Protein AF-A0A850BD56-F1 (afdb_monomer_lite)

Structure (mmCIF, N/CA/C/O backbone):
data_AF-A0A850BD56-F1
#
_entry.id   AF-A0A850BD56-F1
#
loop_
_atom_site.group_PDB
_atom_site.id
_atom_site.type_symbol
_atom_site.label_atom_id
_atom_site.label_alt_id
_atom_site.label_comp_id
_atom_site.label_asym_id
_atom_site.label_entity_id
_atom_site.label_seq_id
_atom_site.pdbx_PDB_ins_code
_atom_site.Cartn_x
_atom_site.Cartn_y
_atom_site.Cartn_z
_atom_site.occupancy
_atom_site.B_iso_or_equiv
_atom_site.auth_seq_id
_atom_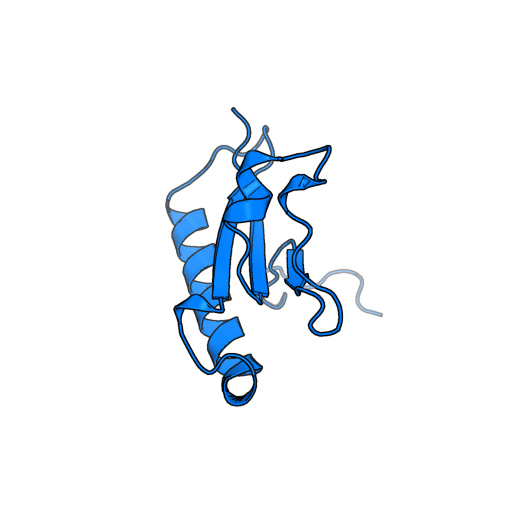site.auth_comp_id
_atom_site.auth_asym_id
_atom_site.auth_atom_id
_atom_site.pdbx_PDB_model_num
ATOM 1 N N . MET A 1 1 ? 29.884 11.558 8.776 1.00 54.78 1 MET A N 1
ATOM 2 C CA . MET A 1 1 ? 28.946 11.511 7.636 1.00 54.78 1 MET A CA 1
ATOM 3 C C . MET A 1 1 ? 29.524 10.522 6.631 1.00 54.78 1 MET A C 1
ATOM 5 O O . MET A 1 1 ? 30.609 10.785 6.133 1.00 54.78 1 MET A O 1
ATOM 9 N N . ARG A 1 2 ? 28.922 9.339 6.448 1.00 59.81 2 ARG A N 1
ATOM 10 C CA . ARG A 1 2 ? 29.362 8.379 5.419 1.00 59.81 2 ARG A CA 1
ATOM 11 C C . ARG A 1 2 ? 28.497 8.614 4.176 1.00 59.81 2 ARG A C 1
ATOM 13 O O . ARG A 1 2 ? 27.286 8.478 4.305 1.00 59.81 2 ARG A O 1
ATOM 20 N N . PRO A 1 3 ? 29.075 9.035 3.041 1.00 72.50 3 PRO A N 1
ATOM 21 C CA . PRO A 1 3 ? 28.300 9.439 1.869 1.00 72.50 3 PRO A CA 1
ATOM 22 C C . PRO A 1 3 ? 27.755 8.252 1.064 1.00 72.50 3 PRO A C 1
ATOM 24 O O . PRO A 1 3 ? 26.829 8.431 0.285 1.00 72.50 3 PRO A O 1
ATOM 27 N N . GLU A 1 4 ? 28.290 7.049 1.271 1.00 68.25 4 GLU A N 1
ATOM 28 C CA . GLU A 1 4 ? 27.909 5.850 0.529 1.00 68.25 4 GLU A CA 1
ATOM 29 C C . GLU A 1 4 ? 27.791 4.677 1.507 1.00 68.25 4 GLU A C 1
ATOM 31 O O . GLU A 1 4 ? 28.708 4.400 2.288 1.00 68.25 4 GLU A O 1
ATOM 36 N N . VAL A 1 5 ? 26.630 4.027 1.499 1.00 72.62 5 VAL A N 1
ATOM 37 C CA . VAL A 1 5 ? 26.347 2.806 2.256 1.00 72.62 5 VAL A CA 1
ATOM 38 C C . VAL A 1 5 ? 26.209 1.685 1.226 1.00 72.62 5 VAL A C 1
ATOM 40 O O . VAL A 1 5 ? 25.533 1.891 0.215 1.00 72.62 5 VAL A O 1
ATOM 43 N N . PRO A 1 6 ? 26.856 0.522 1.417 1.00 77.00 6 PRO A N 1
ATOM 44 C CA . PRO A 1 6 ? 26.608 -0.632 0.566 1.00 77.00 6 PRO A CA 1
ATOM 45 C C . PRO A 1 6 ? 25.106 -0.924 0.511 1.00 77.00 6 PRO A C 1
ATOM 47 O O . PRO A 1 6 ? 24.457 -0.979 1.548 1.00 77.00 6 PRO A O 1
ATOM 50 N N . LEU A 1 7 ? 24.546 -1.144 -0.683 1.00 63.84 7 LEU A N 1
ATOM 51 C CA . LEU A 1 7 ? 23.115 -1.455 -0.859 1.00 63.84 7 LEU A CA 1
ATOM 52 C C . LEU A 1 7 ? 22.649 -2.669 -0.030 1.00 63.84 7 LEU A C 1
ATOM 54 O O . LEU A 1 7 ? 21.462 -2.804 0.241 1.00 63.84 7 LEU A O 1
ATOM 58 N N . SER A 1 8 ? 23.568 -3.563 0.356 1.00 71.12 8 SER A N 1
ATOM 59 C CA . SER A 1 8 ? 23.302 -4.691 1.261 1.00 71.12 8 SER A CA 1
ATOM 60 C C . SER A 1 8 ? 23.002 -4.270 2.698 1.00 71.12 8 SER A C 1
ATOM 62 O O . SER A 1 8 ? 22.336 -5.007 3.418 1.00 71.12 8 SER A O 1
ATOM 64 N N . ASP A 1 9 ? 23.511 -3.108 3.094 1.00 76.06 9 ASP A N 1
ATOM 65 C CA . ASP A 1 9 ? 23.441 -2.567 4.448 1.00 76.06 9 ASP A CA 1
ATOM 66 C C . ASP A 1 9 ? 22.387 -1.453 4.535 1.00 76.06 9 ASP A C 1
ATOM 68 O O . ASP A 1 9 ? 22.119 -0.925 5.615 1.00 76.06 9 ASP A O 1
ATOM 72 N N . GLU A 1 10 ? 21.792 -1.078 3.397 1.00 72.38 10 GLU A N 1
ATOM 73 C CA . GLU A 1 10 ? 20.680 -0.144 3.369 1.00 72.38 10 GLU A CA 1
ATOM 74 C C . GLU A 1 10 ? 19.436 -0.838 3.949 1.00 72.38 10 GLU A C 1
ATOM 76 O O . GLU A 1 10 ? 19.080 -1.943 3.517 1.00 72.38 10 GLU A O 1
ATOM 81 N N . PRO A 1 11 ? 18.769 -0.231 4.949 1.00 73.75 11 PRO A N 1
ATOM 82 C CA . PRO A 1 11 ? 17.541 -0.790 5.482 1.00 73.75 11 PRO A CA 1
ATOM 83 C C . PRO A 1 11 ? 16.508 -0.919 4.365 1.00 73.75 11 PRO A C 1
ATOM 85 O O . PRO A 1 11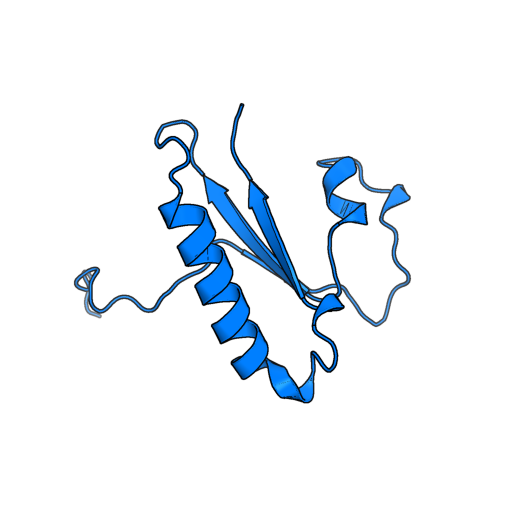 ? 16.421 -0.086 3.460 1.00 73.75 11 PRO A O 1
ATOM 88 N N . GLN A 1 12 ? 15.705 -1.977 4.446 1.00 78.38 12 GLN A N 1
ATOM 89 C CA . GLN A 1 12 ? 14.591 -2.154 3.529 1.00 78.38 12 GLN A CA 1
ATOM 90 C C . GLN A 1 12 ? 13.690 -0.921 3.571 1.00 78.38 12 GLN A C 1
ATOM 92 O O . GLN A 1 12 ? 13.297 -0.455 4.639 1.00 78.38 12 GLN A O 1
ATOM 97 N N . ARG A 1 13 ? 13.392 -0.385 2.389 1.00 81.31 13 ARG A N 1
ATOM 98 C CA . ARG A 1 13 ? 12.647 0.857 2.231 1.00 81.31 13 ARG A CA 1
ATOM 99 C C . ARG A 1 13 ? 11.507 0.630 1.254 1.00 81.31 13 ARG A C 1
ATOM 101 O O . ARG A 1 13 ? 11.746 0.209 0.120 1.00 81.31 13 ARG A O 1
ATOM 108 N N . ALA A 1 14 ? 10.295 0.889 1.729 1.00 86.00 14 ALA A N 1
ATOM 109 C CA . ALA A 1 14 ? 9.131 1.066 0.879 1.00 86.00 14 ALA A CA 1
ATOM 110 C C . ALA A 1 14 ? 9.131 2.491 0.310 1.00 86.00 14 ALA A C 1
ATOM 112 O O . ALA A 1 14 ? 9.625 3.416 0.966 1.00 86.00 14 ALA A O 1
ATOM 113 N N . ASP A 1 15 ? 8.579 2.676 -0.887 1.00 89.31 15 ASP A N 1
ATOM 114 C CA . ASP A 1 15 ? 8.505 4.010 -1.495 1.00 89.31 15 ASP A CA 1
ATOM 115 C C . ASP A 1 15 ? 7.616 4.957 -0.675 1.00 89.31 15 ASP A C 1
ATOM 117 O O . ASP A 1 15 ? 8.007 6.097 -0.404 1.00 89.31 15 ASP A O 1
ATOM 121 N N . LEU A 1 16 ? 6.426 4.489 -0.278 1.00 92.25 16 LEU A N 1
ATOM 122 C CA . LEU A 1 16 ? 5.420 5.279 0.430 1.00 92.25 16 LEU A CA 1
ATOM 123 C C . LEU A 1 16 ? 4.638 4.433 1.446 1.00 92.25 16 LEU A C 1
ATOM 125 O O . LEU A 1 16 ? 4.298 3.278 1.191 1.00 92.25 16 LEU A O 1
ATOM 129 N N . ILE A 1 17 ? 4.292 5.058 2.572 1.00 94.06 17 ILE A N 1
ATOM 130 C CA . ILE A 1 17 ? 3.280 4.573 3.517 1.00 94.06 17 ILE A CA 1
ATOM 131 C C . ILE A 1 17 ? 2.199 5.648 3.590 1.00 94.06 17 ILE A C 1
ATOM 133 O O . ILE A 1 17 ? 2.490 6.808 3.885 1.00 94.06 17 ILE A O 1
ATOM 137 N N . LEU A 1 18 ? 0.963 5.274 3.275 1.00 93.62 18 LEU A N 1
ATOM 138 C CA . LEU A 1 18 ? -0.204 6.144 3.370 1.00 93.62 18 LEU A CA 1
ATOM 139 C C . LEU A 1 18 ? -0.985 5.754 4.620 1.00 93.62 18 LEU A C 1
ATOM 141 O O . LEU A 1 18 ? -1.340 4.589 4.772 1.00 93.62 18 LEU A O 1
ATOM 145 N N . ILE A 1 19 ? -1.257 6.727 5.484 1.00 94.12 19 ILE A N 1
ATOM 146 C CA . ILE A 1 19 ? -1.990 6.525 6.737 1.00 94.12 19 ILE A CA 1
ATOM 147 C C . ILE A 1 19 ? -3.269 7.351 6.663 1.00 94.12 19 ILE A C 1
ATOM 149 O O . ILE A 1 19 ? -3.227 8.563 6.421 1.00 94.12 19 ILE A O 1
ATOM 153 N N . ARG A 1 20 ? -4.415 6.694 6.835 1.00 91.19 20 ARG A N 1
ATOM 154 C CA . ARG A 1 20 ? -5.723 7.343 6.841 1.00 91.19 20 ARG A CA 1
ATOM 155 C C . ARG A 1 20 ? -5.894 8.107 8.151 1.00 91.19 20 ARG A C 1
ATOM 157 O O . ARG A 1 20 ? -5.595 7.606 9.230 1.00 91.19 20 ARG A O 1
ATOM 164 N N . ARG A 1 21 ? -6.391 9.339 8.054 1.00 90.31 21 ARG A N 1
ATOM 165 C CA . ARG A 1 21 ? -6.754 10.131 9.232 1.00 90.31 21 ARG A CA 1
ATOM 166 C C . ARG A 1 21 ? -7.941 9.492 9.944 1.00 90.31 21 ARG A C 1
ATOM 168 O O . ARG A 1 21 ? -8.947 9.201 9.308 1.00 90.31 21 ARG A O 1
ATOM 175 N N . GLU A 1 22 ? -7.825 9.315 11.254 1.00 86.06 22 GLU A N 1
ATOM 176 C CA . GLU A 1 22 ? -8.869 8.703 12.090 1.00 86.06 22 GLU A CA 1
ATOM 177 C C . GLU A 1 22 ? -9.910 9.724 12.567 1.00 86.06 22 GLU A C 1
ATOM 179 O O . GLU A 1 22 ? -11.036 9.369 12.904 1.00 86.06 22 GLU A O 1
ATOM 184 N N . ASP A 1 23 ? -9.548 11.007 12.563 1.00 90.56 23 ASP A N 1
ATOM 185 C CA . ASP A 1 23 ? -10.378 12.113 13.039 1.00 90.56 23 ASP A CA 1
ATOM 186 C C . ASP A 1 23 ? -11.322 12.683 11.967 1.00 90.56 23 ASP A C 1
ATOM 188 O O . ASP A 1 23 ? -12.100 13.596 12.246 1.00 90.56 23 ASP A O 1
ATOM 192 N N . VAL A 1 24 ? -11.260 12.162 10.738 1.00 87.44 24 VAL A N 1
ATOM 193 C CA . VAL A 1 24 ? -12.029 12.663 9.594 1.00 87.44 24 VAL A CA 1
ATOM 194 C C . VAL A 1 24 ? -12.723 11.501 8.881 1.00 87.44 24 VAL A C 1
ATOM 196 O O . VAL A 1 24 ? -12.077 10.491 8.597 1.00 87.44 24 VAL A O 1
ATOM 199 N N . PRO A 1 25 ? -14.020 11.626 8.543 1.00 85.56 25 PRO A N 1
ATOM 200 C CA . PRO A 1 25 ? -14.699 10.633 7.722 1.00 85.56 25 PRO A CA 1
ATOM 201 C C . PRO A 1 25 ? -13.997 10.420 6.369 1.00 85.56 25 PRO A C 1
ATOM 203 O O . PRO A 1 25 ? -13.502 11.385 5.782 1.00 85.56 25 PRO A O 1
ATOM 206 N N . PRO A 1 26 ? -14.004 9.190 5.826 1.00 82.38 26 PRO A N 1
ATOM 207 C CA . PRO A 1 26 ? -13.552 8.920 4.465 1.00 82.38 26 PRO A CA 1
ATOM 208 C C . PRO A 1 26 ? -14.204 9.843 3.430 1.00 82.38 26 PRO A C 1
ATOM 210 O O . PRO A 1 26 ? -15.427 9.876 3.308 1.00 82.38 26 PRO A O 1
ATOM 213 N N . CYS A 1 27 ? -13.386 10.545 2.646 1.00 84.94 27 CYS A N 1
ATOM 214 C CA . CYS A 1 27 ? -13.825 11.397 1.537 1.00 84.94 27 CYS A CA 1
ATOM 215 C C . CYS A 1 27 ? -13.366 10.853 0.174 1.00 84.94 27 CYS A C 1
ATOM 217 O O . CYS A 1 27 ? -13.114 11.607 -0.762 1.00 84.94 27 CYS A O 1
ATOM 219 N N . ASP A 1 28 ? -13.285 9.525 0.044 1.00 86.81 28 ASP A N 1
ATOM 220 C CA . ASP A 1 28 ? -12.753 8.825 -1.137 1.00 86.81 28 ASP A CA 1
ATOM 221 C C . ASP A 1 28 ? -13.450 9.252 -2.451 1.00 86.81 28 ASP A C 1
ATOM 223 O O . ASP A 1 28 ? -12.832 9.275 -3.516 1.00 86.81 28 ASP A O 1
ATOM 227 N N . GLY A 1 29 ? -14.724 9.661 -2.379 1.00 84.88 29 GLY A N 1
ATOM 228 C CA . GLY A 1 29 ? -15.504 10.171 -3.515 1.00 84.88 29 GLY A CA 1
ATOM 229 C C . GLY A 1 29 ? -15.135 11.583 -3.995 1.00 84.88 29 GLY A C 1
ATOM 230 O O . GLY A 1 29 ? -15.509 11.961 -5.103 1.00 84.88 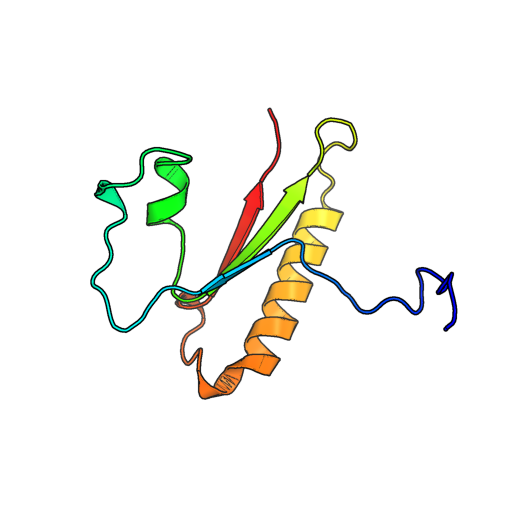29 GLY A O 1
ATOM 231 N N . GLU A 1 30 ? -14.390 12.356 -3.203 1.00 88.19 3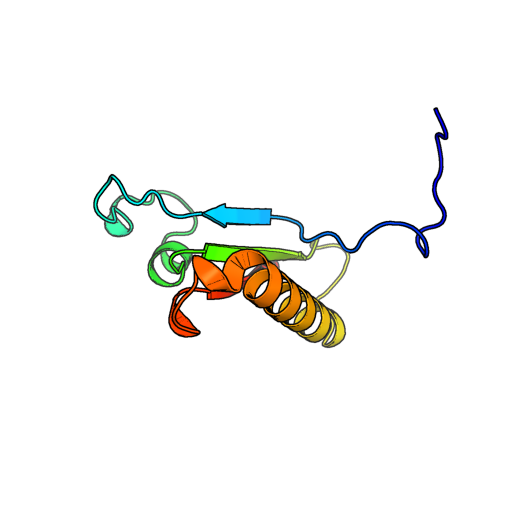0 GLU A N 1
ATOM 232 C CA . GLU A 1 30 ? -13.933 13.712 -3.551 1.00 88.19 30 GLU A CA 1
ATOM 233 C C . GLU A 1 30 ? -12.572 13.713 -4.264 1.00 88.19 30 GLU A C 1
ATOM 235 O O . GLU A 1 30 ? -12.083 14.753 -4.717 1.00 88.19 30 GLU A O 1
ATOM 240 N N . ALA A 1 31 ? -11.957 12.537 -4.404 1.00 87.00 31 ALA A N 1
ATOM 241 C CA . ALA A 1 31 ? -10.678 12.368 -5.065 1.00 87.00 31 ALA A CA 1
ATOM 242 C C . ALA A 1 31 ? -10.695 12.885 -6.512 1.00 87.00 31 ALA A C 1
ATOM 244 O O . ALA A 1 31 ? -11.470 12.441 -7.363 1.00 87.00 31 ALA A O 1
ATOM 245 N N . GLN A 1 32 ? -9.763 13.782 -6.838 1.00 89.50 32 GLN A N 1
ATOM 246 C CA . GLN A 1 32 ? -9.617 14.300 -8.203 1.00 89.50 32 GLN A CA 1
ATOM 247 C C . GLN A 1 32 ? -8.650 13.466 -9.053 1.00 89.50 32 GLN A C 1
ATOM 249 O O . GLN A 1 32 ? -8.809 13.396 -10.275 1.00 89.50 32 GLN A O 1
ATOM 254 N N . VAL A 1 33 ? -7.696 12.784 -8.410 1.00 87.31 33 VAL A N 1
ATOM 255 C CA . VAL A 1 33 ? -6.593 12.035 -9.032 1.00 87.31 33 VAL A CA 1
ATOM 256 C C . VAL A 1 33 ? -6.558 10.609 -8.481 1.00 87.31 33 VAL A C 1
ATOM 258 O O . VAL A 1 33 ? -6.878 10.390 -7.315 1.00 87.31 33 VAL A O 1
ATOM 261 N N . LEU A 1 34 ? -6.188 9.641 -9.331 1.00 83.12 34 LEU A N 1
ATOM 262 C CA . LEU A 1 34 ? -6.154 8.208 -8.999 1.00 83.12 34 LEU A CA 1
ATOM 263 C C . LEU A 1 34 ? -7.475 7.703 -8.393 1.00 83.12 34 LEU A C 1
ATOM 265 O O . LEU A 1 34 ? -7.463 6.893 -7.481 1.00 83.12 34 LEU A O 1
ATOM 269 N N . ARG A 1 35 ? -8.629 8.169 -8.888 1.00 86.94 35 ARG A N 1
ATOM 270 C CA . ARG A 1 35 ? -9.949 7.956 -8.251 1.00 86.94 35 ARG A CA 1
ATOM 271 C C . ARG A 1 35 ? -10.259 6.495 -7.920 1.00 86.94 35 ARG A C 1
ATOM 273 O O . ARG A 1 35 ? -10.788 6.212 -6.857 1.00 86.94 35 ARG A O 1
ATOM 280 N N . ALA A 1 36 ? -9.874 5.575 -8.803 1.00 84.25 36 ALA A N 1
ATOM 281 C CA . ALA A 1 36 ? -10.068 4.142 -8.589 1.00 84.25 36 ALA A CA 1
ATOM 282 C C . ALA A 1 36 ? -9.203 3.567 -7.452 1.00 84.25 36 ALA A C 1
ATOM 284 O O . ALA A 1 36 ? -9.547 2.531 -6.906 1.00 84.25 36 ALA A O 1
ATOM 285 N N . LEU A 1 37 ? -8.093 4.216 -7.087 1.00 87.38 37 LEU A N 1
ATOM 286 C CA . LEU A 1 37 ? -7.210 3.769 -6.010 1.00 87.38 37 LEU A CA 1
ATOM 287 C C . LEU A 1 37 ? -7.813 4.025 -4.625 1.00 87.38 37 LEU A C 1
ATOM 289 O O . LEU A 1 37 ? -7.636 3.199 -3.739 1.00 87.38 37 LEU A O 1
ATOM 293 N N . TRP A 1 38 ? -8.514 5.145 -4.432 1.00 90.12 38 TRP A N 1
ATOM 294 C CA . TRP A 1 38 ? -8.941 5.605 -3.103 1.00 90.12 38 TRP A CA 1
ATOM 295 C C . TRP A 1 38 ? -9.821 4.595 -2.367 1.00 90.12 38 TRP A C 1
ATOM 297 O O . TRP A 1 38 ? -9.582 4.330 -1.193 1.00 90.12 38 TRP A O 1
ATOM 307 N N . SER A 1 39 ? -10.756 3.949 -3.070 1.00 87.88 39 SER A N 1
ATOM 308 C CA . SER A 1 39 ? -11.615 2.900 -2.500 1.00 87.88 39 SER A CA 1
ATOM 309 C C . SER A 1 39 ? -10.870 1.619 -2.115 1.00 87.88 39 SER A C 1
ATOM 311 O O . SER A 1 39 ? -11.455 0.742 -1.488 1.00 87.88 39 SER A O 1
ATOM 313 N N . HIS A 1 40 ? -9.610 1.475 -2.528 1.00 88.94 40 HIS A N 1
ATOM 314 C CA . HIS A 1 40 ? -8.760 0.345 -2.167 1.00 88.94 40 HIS A CA 1
ATOM 315 C C . HIS A 1 40 ? -7.794 0.669 -1.028 1.00 88.94 40 HIS A C 1
ATOM 317 O O . HIS A 1 40 ? -7.130 -0.243 -0.560 1.00 88.94 40 HIS A O 1
ATOM 323 N N . LEU A 1 41 ? -7.683 1.925 -0.585 1.00 90.38 41 LEU A N 1
ATOM 324 C CA . LEU A 1 41 ? -6.784 2.291 0.508 1.00 90.38 41 LEU A CA 1
ATOM 325 C C . LEU A 1 41 ? -7.402 1.895 1.853 1.00 90.38 41 LEU A C 1
ATOM 327 O O . LEU A 1 41 ? -8.456 2.419 2.218 1.00 90.38 41 LEU A O 1
ATOM 331 N N . GLY A 1 42 ? -6.730 1.013 2.592 1.00 91.94 42 GLY A N 1
ATOM 332 C CA . GLY A 1 42 ? -7.095 0.645 3.962 1.00 91.94 42 GLY A CA 1
ATOM 333 C C . GLY A 1 42 ? -6.868 1.770 4.978 1.00 91.94 42 GLY A C 1
ATOM 334 O O . GLY A 1 42 ? -6.731 2.948 4.626 1.00 91.94 42 GLY A O 1
ATOM 335 N N . ARG A 1 43 ? -6.810 1.397 6.261 1.00 93.56 43 ARG A N 1
ATOM 336 C CA . ARG A 1 43 ? -6.348 2.305 7.324 1.00 93.56 43 ARG A CA 1
ATOM 337 C C . ARG A 1 43 ? -4.907 2.712 7.049 1.00 93.56 43 ARG A C 1
ATOM 339 O O . ARG A 1 43 ? -4.588 3.898 7.048 1.00 93.56 43 ARG A O 1
ATOM 346 N N . ASP A 1 44 ? -4.108 1.720 6.676 1.00 95.94 44 ASP A N 1
ATOM 347 C CA . ASP A 1 44 ? -2.734 1.887 6.254 1.00 95.94 44 ASP A CA 1
ATOM 348 C C . ASP A 1 44 ? -2.519 1.255 4.893 1.00 95.94 44 ASP A C 1
ATOM 350 O O . ASP A 1 44 ? -3.130 0.247 4.531 1.00 95.94 44 ASP A O 1
ATOM 354 N N . THR A 1 45 ? -1.646 1.858 4.098 1.00 95.69 45 THR A N 1
ATOM 355 C CA . THR A 1 45 ? -1.281 1.324 2.793 1.00 95.69 45 THR A CA 1
ATOM 356 C C . THR A 1 45 ? 0.213 1.436 2.564 1.00 95.69 45 THR A C 1
ATOM 358 O O . THR A 1 45 ? 0.752 2.540 2.502 1.00 95.69 45 THR A O 1
ATOM 361 N N . VAL A 1 46 ? 0.872 0.295 2.359 1.00 95.69 46 VAL A N 1
ATOM 362 C CA . VAL A 1 46 ? 2.241 0.263 1.833 1.00 95.69 46 VAL A CA 1
ATOM 363 C C . VAL A 1 46 ? 2.149 0.323 0.316 1.00 95.69 46 VAL A C 1
ATOM 365 O O . VAL A 1 46 ? 1.516 -0.534 -0.309 1.00 95.69 46 VAL A O 1
ATOM 368 N N . LEU A 1 47 ? 2.767 1.340 -0.278 1.00 93.19 47 LEU A N 1
ATOM 369 C CA . LEU A 1 47 ? 2.721 1.585 -1.710 1.00 93.19 47 LEU A CA 1
ATOM 370 C C . LEU A 1 47 ? 4.122 1.523 -2.318 1.00 93.19 47 LEU A C 1
ATOM 372 O O . LEU A 1 47 ? 5.048 2.192 -1.868 1.00 93.19 47 LEU A O 1
ATOM 376 N N . GLU A 1 48 ? 4.237 0.743 -3.389 1.00 92.12 48 GLU A N 1
ATOM 377 C CA . GLU A 1 48 ? 5.427 0.631 -4.232 1.00 92.12 48 GLU A CA 1
ATOM 378 C C . GLU A 1 48 ? 5.128 1.166 -5.633 1.00 92.12 48 GLU A C 1
ATOM 380 O O . GLU A 1 48 ? 4.115 0.809 -6.244 1.00 92.12 48 GLU A O 1
ATOM 385 N N . PHE A 1 49 ? 6.035 1.970 -6.181 1.00 88.31 49 PHE A N 1
ATOM 386 C CA . PHE A 1 49 ? 5.948 2.480 -7.543 1.00 88.31 49 PHE A CA 1
ATOM 387 C C . PHE A 1 49 ? 7.015 1.829 -8.425 1.00 88.31 49 PHE A C 1
ATOM 389 O O . PHE A 1 49 ? 8.202 1.783 -8.098 1.00 88.31 49 PHE A O 1
ATOM 396 N N . LYS A 1 50 ? 6.620 1.331 -9.600 1.00 87.62 50 LYS A N 1
ATOM 397 C CA . LYS A 1 50 ? 7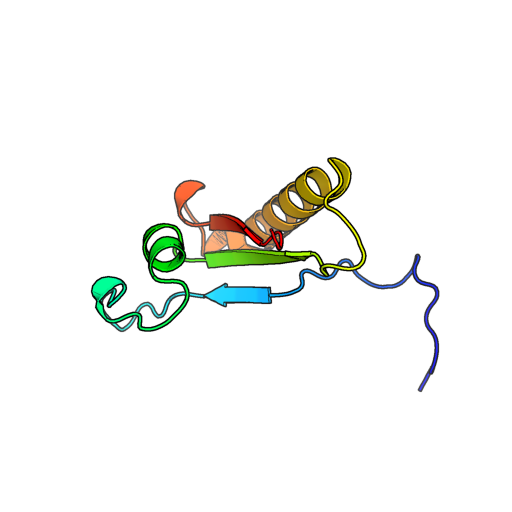.588 0.895 -10.614 1.00 87.62 50 LYS A CA 1
ATOM 398 C C . LYS A 1 50 ? 7.801 1.994 -11.636 1.00 87.62 50 LYS A C 1
ATOM 400 O O . LYS A 1 50 ? 6.868 2.509 -12.233 1.00 87.62 50 LYS A O 1
ATOM 405 N N . SER A 1 51 ? 9.063 2.341 -11.856 1.00 81.00 51 SER A N 1
ATOM 406 C CA . SER A 1 51 ? 9.421 3.295 -12.899 1.00 81.00 51 SER A CA 1
ATOM 407 C C . SER A 1 51 ? 9.121 2.718 -14.291 1.00 81.00 51 SER A C 1
ATOM 409 O O . SER A 1 51 ? 9.402 1.538 -14.512 1.00 81.00 51 SER A O 1
ATOM 411 N N . PRO A 1 52 ? 8.669 3.531 -15.265 1.00 79.81 52 PRO A N 1
ATOM 412 C CA . PRO A 1 52 ? 8.436 3.079 -16.641 1.00 79.81 52 PRO A CA 1
ATOM 413 C C . PRO A 1 52 ? 9.663 2.431 -17.296 1.00 79.81 52 PRO A C 1
ATOM 415 O O . PRO A 1 52 ? 9.535 1.561 -18.149 1.00 79.81 52 PRO A O 1
ATOM 418 N N . VAL A 1 53 ? 10.872 2.821 -16.875 1.00 83.62 53 VAL A N 1
ATOM 419 C CA . VAL A 1 53 ? 12.131 2.299 -17.438 1.00 83.62 53 VAL A CA 1
ATOM 420 C C . VAL A 1 53 ? 12.552 0.950 -16.843 1.00 83.62 53 VAL A C 1
ATOM 422 O O . VAL A 1 53 ? 13.457 0.300 -17.361 1.00 83.62 53 VAL A O 1
ATOM 425 N N . ARG A 1 54 ? 11.923 0.513 -15.744 1.00 77.44 54 ARG A N 1
ATOM 426 C CA . ARG A 1 54 ? 12.154 -0.791 -15.112 1.00 77.44 54 ARG A CA 1
ATOM 427 C C . ARG A 1 54 ? 10.823 -1.516 -14.976 1.00 77.44 54 ARG A C 1
ATOM 429 O O . ARG A 1 54 ? 10.115 -1.347 -13.989 1.00 77.44 54 ARG A O 1
ATOM 436 N N . GLY A 1 55 ? 10.525 -2.345 -15.973 1.00 81.62 55 GLY A N 1
ATOM 437 C CA . GLY A 1 55 ? 9.296 -3.128 -16.014 1.00 81.62 55 GLY A CA 1
ATOM 438 C C . GLY A 1 55 ? 9.089 -3.989 -14.766 1.00 81.62 55 GLY A C 1
ATOM 439 O O . GLY A 1 55 ? 10.044 -4.443 -14.127 1.00 81.62 55 GLY A O 1
ATOM 440 N N . PHE A 1 56 ? 7.817 -4.219 -14.456 1.00 86.50 56 PHE A N 1
ATOM 441 C CA . PHE A 1 56 ? 7.375 -5.039 -13.336 1.00 86.50 56 PHE A CA 1
ATOM 442 C C . PHE A 1 56 ? 7.979 -6.450 -13.373 1.00 86.50 56 PHE A C 1
ATOM 444 O O . PHE A 1 56 ? 7.950 -7.138 -14.396 1.00 86.50 56 PHE A O 1
ATOM 451 N N . ARG A 1 57 ? 8.489 -6.916 -12.228 1.00 88.62 57 ARG A N 1
ATOM 452 C CA . ARG A 1 57 ? 8.948 -8.293 -12.022 1.00 88.62 57 ARG A CA 1
ATOM 453 C C . ARG A 1 57 ? 8.140 -8.946 -10.909 1.00 88.62 57 ARG A C 1
ATOM 455 O O . ARG A 1 57 ? 7.801 -8.320 -9.913 1.00 88.62 57 ARG A O 1
ATOM 462 N N . ARG A 1 58 ? 7.948 -10.268 -10.983 1.00 88.12 58 ARG A N 1
ATOM 463 C CA . ARG A 1 58 ? 7.309 -11.045 -9.896 1.00 88.12 58 ARG A CA 1
ATOM 464 C C . ARG A 1 58 ? 7.980 -10.841 -8.530 1.00 88.12 58 ARG A C 1
ATOM 466 O O . ARG A 1 58 ? 7.332 -10.968 -7.498 1.00 88.12 58 ARG A O 1
ATOM 473 N N . THR A 1 59 ? 9.278 -10.544 -8.516 1.00 88.62 59 THR A N 1
ATOM 474 C CA . THR A 1 59 ? 10.033 -10.236 -7.294 1.00 88.62 59 THR A CA 1
ATOM 475 C C . THR A 1 59 ? 9.587 -8.940 -6.622 1.00 88.62 59 THR A C 1
ATOM 477 O O . THR A 1 59 ? 9.724 -8.841 -5.409 1.00 88.62 59 THR A O 1
ATOM 480 N N . ASP A 1 60 ? 9.032 -7.979 -7.365 1.00 89.81 60 ASP A N 1
ATOM 481 C CA . ASP A 1 60 ? 8.498 -6.739 -6.794 1.00 89.81 60 ASP A CA 1
ATOM 482 C C . ASP A 1 60 ? 7.265 -7.012 -5.934 1.00 89.81 60 ASP A C 1
ATOM 484 O O . ASP A 1 60 ? 7.169 -6.499 -4.825 1.00 89.81 60 ASP A O 1
ATOM 488 N N . LEU A 1 61 ? 6.375 -7.902 -6.388 1.00 91.06 61 LEU A N 1
ATOM 489 C CA . LEU A 1 61 ? 5.222 -8.323 -5.591 1.00 91.06 61 LEU A CA 1
ATOM 490 C C . LEU A 1 61 ? 5.664 -9.035 -4.305 1.00 91.06 61 LEU A C 1
ATOM 492 O O . LEU A 1 61 ? 5.142 -8.761 -3.231 1.00 91.06 61 LEU A O 1
ATOM 496 N N . LYS A 1 62 ? 6.668 -9.919 -4.398 1.00 92.38 62 LYS A N 1
ATOM 497 C CA . LYS A 1 62 ? 7.230 -10.598 -3.218 1.00 92.38 62 LYS A CA 1
ATOM 498 C C . LYS A 1 62 ? 7.831 -9.607 -2.221 1.00 92.38 62 LYS A C 1
ATOM 500 O O . LYS A 1 62 ? 7.661 -9.785 -1.021 1.00 92.38 62 LYS A O 1
ATOM 505 N N . ARG A 1 63 ? 8.525 -8.579 -2.717 1.00 90.69 63 ARG A N 1
ATOM 506 C CA . ARG A 1 63 ? 9.093 -7.514 -1.884 1.00 90.69 63 ARG A CA 1
ATOM 507 C C . ARG A 1 63 ? 7.994 -6.724 -1.179 1.00 90.69 63 ARG A C 1
ATOM 509 O O . ARG A 1 63 ? 8.076 -6.555 0.028 1.00 90.69 63 ARG A O 1
ATOM 516 N N . LEU A 1 64 ? 6.952 -6.325 -1.906 1.00 93.88 64 LEU A N 1
ATOM 517 C CA . LEU A 1 64 ? 5.816 -5.609 -1.332 1.00 93.88 64 LEU A CA 1
ATOM 518 C C . LEU A 1 64 ? 5.119 -6.424 -0.228 1.00 93.88 64 LEU A C 1
ATOM 520 O O . LEU A 1 64 ? 4.830 -5.889 0.836 1.00 93.88 64 LEU A O 1
ATOM 524 N N . VAL A 1 65 ? 4.918 -7.730 -0.433 1.00 93.94 65 VAL A N 1
ATOM 525 C CA . VAL A 1 65 ? 4.376 -8.626 0.608 1.00 93.94 65 VAL A CA 1
ATOM 526 C C . VAL A 1 65 ? 5.297 -8.696 1.829 1.00 93.94 65 VAL A C 1
ATOM 528 O O . VAL A 1 65 ? 4.814 -8.648 2.957 1.00 93.94 65 VAL A O 1
ATOM 531 N N . ALA A 1 66 ? 6.615 -8.778 1.627 1.00 93.38 66 ALA A N 1
ATOM 532 C CA . ALA A 1 66 ? 7.574 -8.789 2.731 1.00 93.38 66 ALA A CA 1
ATOM 533 C C . ALA A 1 66 ? 7.547 -7.478 3.535 1.00 93.38 66 ALA A C 1
ATOM 535 O O . ALA A 1 66 ? 7.573 -7.524 4.763 1.00 93.38 66 ALA A O 1
ATOM 536 N N . TYR A 1 67 ? 7.436 -6.332 2.859 1.00 93.75 67 TYR A N 1
ATOM 537 C CA . TYR A 1 67 ? 7.267 -5.032 3.512 1.00 93.75 67 TYR A CA 1
ATOM 538 C C . TYR A 1 67 ? 5.960 -4.966 4.296 1.00 93.75 67 TYR A C 1
ATOM 540 O O . TYR A 1 67 ? 5.969 -4.545 5.446 1.00 93.75 67 TYR A O 1
ATOM 548 N N . GLY A 1 68 ? 4.859 -5.449 3.716 1.00 93.75 68 GLY A N 1
ATOM 549 C CA . GLY A 1 68 ? 3.575 -5.549 4.405 1.00 93.75 68 GLY A CA 1
ATOM 550 C C . GLY A 1 68 ? 3.657 -6.367 5.691 1.00 93.75 68 GLY A C 1
ATOM 551 O O . GLY A 1 68 ? 3.205 -5.915 6.735 1.00 93.75 68 GLY A O 1
ATOM 552 N N . ALA A 1 69 ? 4.298 -7.537 5.641 1.00 92.75 69 ALA A N 1
ATOM 553 C CA . ALA A 1 69 ? 4.474 -8.385 6.817 1.00 92.75 69 ALA A CA 1
ATOM 554 C C . ALA A 1 69 ? 5.322 -7.708 7.907 1.00 92.75 69 ALA A C 1
ATOM 556 O O . ALA A 1 69 ? 4.959 -7.751 9.078 1.00 92.75 69 ALA A O 1
ATOM 557 N N . GLN A 1 70 ? 6.432 -7.060 7.534 1.00 92.44 70 GLN A N 1
ATOM 558 C CA . GLN A 1 70 ? 7.260 -6.310 8.486 1.00 92.44 70 GLN A CA 1
ATOM 559 C C . GLN A 1 70 ? 6.495 -5.142 9.108 1.00 92.44 70 GLN A C 1
ATOM 561 O O . GLN A 1 70 ? 6.586 -4.929 10.313 1.00 92.44 70 GLN A O 1
ATOM 566 N N . TYR A 1 71 ? 5.734 -4.409 8.294 1.00 93.25 71 TYR A N 1
ATOM 567 C CA . TYR A 1 71 ? 4.941 -3.276 8.751 1.00 93.25 71 TYR A CA 1
ATOM 568 C C . TYR A 1 71 ? 3.839 -3.710 9.718 1.00 93.25 71 TYR A C 1
ATOM 570 O O . TYR A 1 71 ? 3.677 -3.106 10.770 1.00 93.25 71 TYR A O 1
ATOM 578 N N . HIS A 1 72 ? 3.138 -4.802 9.410 1.00 91.69 72 HIS A N 1
ATOM 579 C CA . HIS A 1 72 ? 2.099 -5.339 10.282 1.00 91.69 72 HIS A CA 1
ATOM 580 C C . HIS A 1 72 ? 2.653 -5.754 11.652 1.00 91.69 72 HIS A C 1
ATOM 582 O O . HIS A 1 72 ? 2.055 -5.428 12.664 1.00 91.69 72 HIS A O 1
ATOM 588 N N . VAL A 1 73 ? 3.830 -6.393 11.696 1.00 92.62 73 VAL A N 1
ATOM 589 C CA . VAL A 1 73 ? 4.500 -6.740 12.965 1.00 92.62 73 VAL A CA 1
ATOM 590 C C . VAL A 1 73 ? 4.929 -5.495 13.744 1.00 92.62 73 VAL A C 1
ATOM 592 O O . VAL A 1 73 ? 4.856 -5.483 14.969 1.00 92.62 73 VAL A O 1
ATOM 595 N N . LEU A 1 74 ? 5.401 -4.455 13.053 1.00 92.81 74 LEU A N 1
ATOM 596 C CA . LEU A 1 74 ? 5.800 -3.199 13.691 1.00 92.81 74 LEU A CA 1
ATOM 597 C C . LEU A 1 74 ? 4.603 -2.458 14.311 1.00 92.81 74 LEU A C 1
ATOM 599 O O . LEU A 1 74 ? 4.760 -1.788 15.326 1.00 92.81 74 LEU A O 1
ATOM 603 N N . GLU A 1 75 ? 3.428 -2.592 13.703 1.00 94.25 75 GLU A N 1
ATOM 604 C CA . GLU A 1 75 ? 2.202 -1.865 14.043 1.00 94.25 75 GLU A CA 1
ATOM 605 C C . GLU A 1 75 ? 1.125 -2.778 14.659 1.00 94.25 75 GLU A C 1
ATOM 607 O O . GLU A 1 75 ? -0.056 -2.440 14.616 1.00 94.25 75 GLU A O 1
ATOM 612 N N . ASP A 1 76 ? 1.517 -3.922 15.231 1.00 91.50 76 ASP A N 1
ATOM 613 C CA . ASP A 1 76 ? 0.627 -4.982 15.747 1.00 91.50 76 ASP A CA 1
ATOM 614 C C . ASP A 1 76 ? -0.423 -4.455 16.744 1.00 91.50 76 ASP A C 1
ATOM 616 O O . ASP A 1 76 ? -1.580 -4.868 16.739 1.00 91.50 76 ASP A O 1
ATOM 620 N N . GLU A 1 77 ? -0.058 -3.459 17.555 1.00 92.69 77 GLU A N 1
ATOM 621 C CA . GLU A 1 77 ? -0.974 -2.838 18.522 1.00 92.69 77 GLU A CA 1
ATOM 622 C C . GLU A 1 77 ? -1.998 -1.887 17.878 1.00 92.69 77 GLU A C 1
ATOM 624 O O . GLU A 1 77 ? -3.029 -1.582 18.482 1.00 92.69 77 GLU A O 1
ATOM 629 N N . ARG A 1 78 ? -1.722 -1.387 16.668 1.00 93.19 78 ARG A N 1
ATOM 630 C CA . ARG A 1 78 ? -2.567 -0.410 15.967 1.00 93.19 78 ARG A CA 1
ATOM 631 C C . ARG A 1 78 ? -3.394 -1.040 14.849 1.00 93.19 78 ARG A C 1
ATOM 6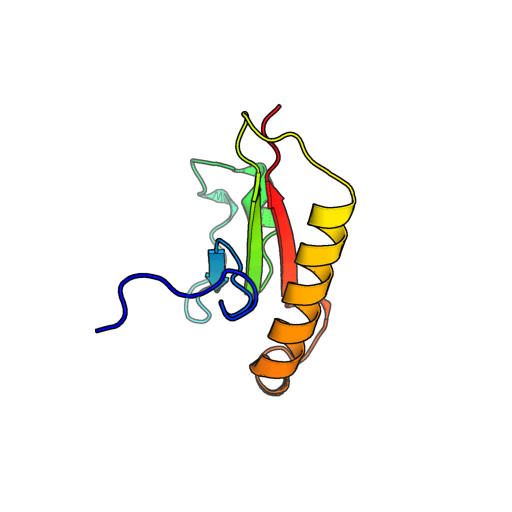33 O O . ARG A 1 78 ? -4.527 -0.605 14.635 1.00 93.19 78 ARG A O 1
ATOM 640 N N . LEU A 1 79 ? -2.835 -2.032 14.154 1.00 91.50 79 LEU A N 1
ATOM 641 C CA . LEU A 1 79 ? -3.461 -2.788 13.069 1.00 91.50 79 LEU A CA 1
ATOM 642 C C . LEU A 1 79 ? -3.942 -4.140 13.602 1.00 91.50 79 LEU A C 1
ATOM 644 O O . LEU A 1 79 ? -3.292 -5.168 13.437 1.00 91.50 79 LEU A O 1
ATOM 648 N N . LEU A 1 80 ? -5.102 -4.114 14.246 1.00 86.81 80 LEU A N 1
ATOM 649 C CA . LEU A 1 80 ? -5.699 -5.247 14.948 1.00 86.81 80 LEU A CA 1
ATOM 650 C C . LEU A 1 80 ? -6.289 -6.296 13.999 1.00 86.81 80 LEU A C 1
ATOM 652 O O . LEU A 1 80 ? -6.548 -7.425 14.420 1.00 86.81 80 LEU A O 1
ATOM 656 N N . SER A 1 81 ? -6.538 -5.933 12.737 1.00 86.81 81 SER A N 1
ATOM 657 C CA . SER A 1 81 ? -7.077 -6.844 11.729 1.00 86.81 81 SER A CA 1
ATOM 658 C C . SER A 1 81 ? -6.278 -6.810 10.417 1.00 86.81 81 SER A C 1
ATOM 660 O O . SER A 1 81 ? -5.839 -5.740 9.985 1.00 86.81 81 SER A O 1
ATOM 662 N N . PRO A 1 82 ? -6.098 -7.956 9.725 1.00 81.06 82 PRO A N 1
ATOM 663 C CA . PRO A 1 82 ? -5.333 -8.011 8.477 1.00 81.06 82 PRO A CA 1
ATOM 664 C C . PRO A 1 82 ? -5.881 -7.140 7.338 1.00 81.06 82 PRO A C 1
ATOM 666 O O . PRO A 1 82 ? -5.126 -6.772 6.443 1.00 81.06 82 PRO A O 1
ATOM 669 N N . ASP A 1 83 ? -7.178 -6.830 7.337 1.00 86.94 83 ASP A N 1
ATOM 670 C CA . ASP A 1 83 ? -7.828 -5.988 6.326 1.00 86.94 83 ASP A CA 1
ATOM 671 C C . ASP A 1 83 ? -7.596 -4.483 6.538 1.00 86.94 83 ASP A C 1
ATOM 673 O O . ASP A 1 83 ? -7.865 -3.689 5.637 1.00 86.94 83 ASP A O 1
ATOM 677 N N . GLU A 1 84 ? -7.029 -4.075 7.678 1.00 92.62 84 GLU A N 1
ATOM 678 C CA . GLU A 1 84 ? -6.642 -2.681 7.917 1.00 92.62 84 GLU A CA 1
ATOM 679 C C . GLU A 1 84 ? -5.400 -2.271 7.111 1.00 92.62 84 GLU A C 1
ATOM 681 O O . GLU A 1 84 ? -5.234 -1.085 6.805 1.00 92.62 84 GLU A O 1
ATOM 686 N N . LEU A 1 85 ? -4.557 -3.239 6.726 1.00 95.56 85 LEU A N 1
ATOM 687 C CA . LEU A 1 85 ? -3.357 -3.021 5.923 1.00 95.56 85 LEU A CA 1
ATOM 688 C C . LEU A 1 85 ? -3.583 -3.404 4.459 1.00 95.56 85 LEU A C 1
ATOM 690 O O . LEU A 1 85 ? -3.791 -4.566 4.118 1.00 95.56 85 LEU A O 1
ATOM 694 N N . THR A 1 86 ? -3.439 -2.437 3.558 1.00 95.88 86 THR A N 1
ATOM 695 C CA . THR A 1 86 ? -3.464 -2.676 2.108 1.00 95.88 86 THR A CA 1
ATOM 696 C C . THR A 1 86 ? -2.060 -2.610 1.514 1.00 95.88 86 THR A C 1
ATOM 698 O O . THR A 1 86 ? -1.233 -1.788 1.900 1.00 95.88 86 THR A O 1
ATOM 701 N N . LEU A 1 87 ? -1.788 -3.457 0.522 1.00 95.69 87 LEU A N 1
ATOM 702 C CA . LEU A 1 87 ? -0.561 -3.416 -0.267 1.00 95.69 87 LEU A CA 1
ATOM 703 C C . LEU A 1 87 ? -0.874 -2.990 -1.700 1.00 95.69 87 LEU A C 1
ATOM 705 O O . LEU A 1 87 ? -1.630 -3.666 -2.400 1.00 95.69 87 LEU A O 1
ATOM 709 N N . VAL A 1 88 ? -0.274 -1.890 -2.152 1.00 94.25 88 VAL A N 1
ATOM 710 C CA . VAL A 1 88 ? -0.511 -1.330 -3.487 1.00 94.25 88 VAL A CA 1
ATOM 711 C C . VAL A 1 88 ? 0.778 -1.333 -4.295 1.00 94.25 88 VAL A C 1
ATOM 713 O O . VAL A 1 88 ? 1.800 -0.793 -3.880 1.00 94.25 88 VAL A O 1
ATOM 716 N N . LEU A 1 89 ? 0.711 -1.904 -5.496 1.00 92.25 89 LEU A N 1
ATOM 717 C CA . LEU A 1 89 ? 1.778 -1.813 -6.484 1.00 92.25 89 LEU A CA 1
ATOM 718 C C . LEU A 1 89 ? 1.298 -1.003 -7.686 1.00 92.25 89 LEU A C 1
ATOM 720 O O . LEU A 1 89 ? 0.420 -1.443 -8.428 1.00 92.25 89 LEU A O 1
ATOM 724 N N . VAL A 1 90 ? 1.905 0.159 -7.902 1.00 88.75 90 VAL A N 1
ATOM 725 C CA . VAL A 1 90 ? 1.624 1.009 -9.059 1.00 88.75 90 VAL A CA 1
ATOM 726 C C . VAL A 1 90 ? 2.589 0.647 -10.180 1.00 88.75 90 VAL A C 1
ATOM 728 O O . VAL A 1 90 ? 3.802 0.836 -10.063 1.00 88.75 90 VAL A O 1
ATOM 731 N N . VAL A 1 91 ? 2.040 0.126 -11.276 1.00 87.06 91 VAL A N 1
ATOM 732 C CA . VAL A 1 91 ? 2.795 -0.225 -12.482 1.00 87.06 91 VAL A CA 1
ATOM 733 C C . VAL A 1 91 ? 2.334 0.680 -13.628 1.00 87.06 91 VAL A C 1
ATOM 735 O O . VAL A 1 91 ? 1.137 0.719 -13.910 1.00 87.06 91 VAL A O 1
ATOM 738 N N . PRO A 1 92 ? 3.241 1.427 -14.276 1.00 81.12 92 PRO A N 1
ATOM 739 C CA . PRO A 1 92 ? 2.917 2.202 -15.464 1.00 81.12 92 PRO A CA 1
ATOM 740 C C . PRO A 1 92 ? 2.545 1.264 -16.616 1.00 81.12 92 PRO A C 1
ATOM 742 O O . PRO A 1 92 ? 3.130 0.188 -16.755 1.00 81.12 92 PRO A O 1
ATOM 745 N N . ALA A 1 93 ? 1.547 1.684 -17.395 1.00 72.06 93 ALA A N 1
ATOM 746 C CA . ALA A 1 93 ? 1.063 0.971 -18.573 1.00 72.06 93 ALA A CA 1
ATOM 747 C C . ALA A 1 93 ? 2.053 1.044 -19.743 1.00 72.06 93 ALA A C 1
ATOM 749 O O . ALA A 1 93 ? 2.734 2.089 -19.873 1.00 72.06 93 ALA A O 1
#

Foldseek 3Di:
DDPDDPPVPDPQDFPDKDADDPVDPQPLVVDPPPSVCSVQQANMEREHEDDPVGADDPVVVVSQVVVQVVVCVVCVVPCVDSSNYHYYYHGDD

Sequence (93 aa):
MRPEVPLSDEPQRADLILIRREDVPPCDGEAQVLRALWSHLGRDTVLEFKSPVRGFRRTDLKRLVAYGAQYHVLEDERLLSPDELTLVLVVPA

Secondary structure (DSSP, 8-state):
--S---TTTSPP--SEEEE--SSS---GGG-SSSHHHHTT--SEEEEEE--TTS---HHHHHHHHHHHHHHHHHTTTT--SGGGEEEEEE---

pLDDT: mean 86.77, std 8.18, range [54.78, 95.94]

Radius of gyration: 15.35 Å; chains: 1; bounding box: 45×25×37 Å